Protein AF-A0A1F9NH19-F1 (afdb_monomer_lite)

pLDDT: mean 80.69, std 13.61, range [45.91, 94.94]

Sequence (109 aa):
MKKFTRVLLMVGIMLQLSFLPVYGNGFWKIKMAI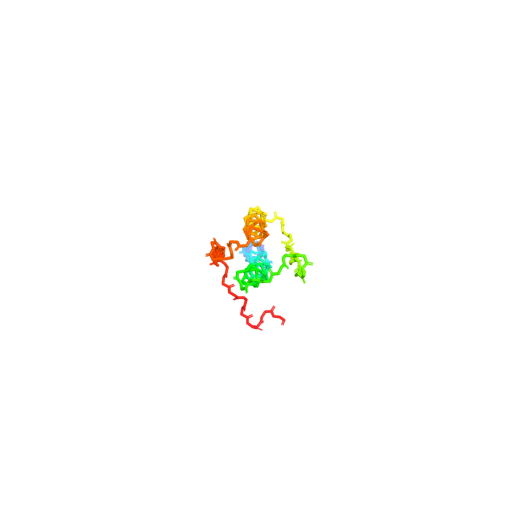SERNAAEYIHKLKAGAQPGSLKRPEMRHDKEYEAEVYVKELNKAMDEAERLARQGKNEQIKEPELRFPPPKKSEY

Structure (mmCIF, N/CA/C/O backbone):
data_AF-A0A1F9NH19-F1
#
_entry.id   AF-A0A1F9NH19-F1
#
loop_
_atom_site.group_PDB
_atom_site.id
_atom_site.type_symbol
_atom_site.label_atom_id
_atom_site.label_alt_id
_atom_site.label_comp_id
_atom_site.label_asym_id
_atom_site.label_entity_id
_atom_site.label_seq_id
_atom_site.pdbx_PDB_ins_code
_atom_site.Cartn_x
_atom_site.Cartn_y
_atom_site.Cartn_z
_atom_site.occupancy
_atom_site.B_iso_or_equiv
_atom_site.auth_seq_id
_atom_site.auth_comp_id
_atom_site.auth_asym_id
_atom_site.auth_atom_id
_atom_site.pdbx_PDB_model_num
ATOM 1 N N . MET A 1 1 ? 29.068 0.816 -55.778 1.00 57.41 1 MET A N 1
ATOM 2 C CA . MET A 1 1 ? 28.037 1.707 -55.191 1.00 57.41 1 MET A CA 1
ATOM 3 C C . MET A 1 1 ? 26.852 0.966 -54.557 1.00 57.41 1 MET A C 1
ATOM 5 O O . MET A 1 1 ? 26.624 1.182 -53.378 1.00 57.41 1 MET A O 1
ATOM 9 N N . LYS A 1 2 ? 26.157 0.034 -55.239 1.00 58.06 2 LYS A N 1
ATOM 10 C CA . LYS A 1 2 ? 24.969 -0.679 -54.689 1.00 58.06 2 LYS A CA 1
ATOM 11 C C . LYS A 1 2 ? 25.184 -1.470 -53.379 1.00 58.06 2 LYS A C 1
ATOM 13 O O . LYS A 1 2 ? 24.239 -1.677 -52.627 1.00 58.06 2 LYS A O 1
ATOM 18 N N . LYS A 1 3 ? 26.411 -1.935 -53.105 1.00 61.69 3 LYS A N 1
ATOM 19 C CA . LYS A 1 3 ? 26.748 -2.662 -51.863 1.00 61.69 3 LYS A CA 1
ATOM 20 C C . LYS A 1 3 ? 26.877 -1.729 -50.652 1.00 61.69 3 LYS A C 1
ATOM 22 O O . LYS A 1 3 ? 26.490 -2.111 -49.559 1.00 61.69 3 LYS A O 1
ATOM 27 N N . PHE A 1 4 ? 27.364 -0.505 -50.862 1.00 69.38 4 PHE A N 1
ATOM 28 C CA . PHE A 1 4 ? 27.618 0.460 -49.790 1.00 69.38 4 PHE A CA 1
ATOM 29 C C . PHE A 1 4 ? 26.307 1.041 -49.249 1.00 69.38 4 PHE A C 1
ATOM 31 O O . PHE A 1 4 ? 26.094 1.087 -48.043 1.00 69.38 4 PHE A O 1
ATOM 38 N N . THR A 1 5 ? 25.374 1.368 -50.147 1.00 72.06 5 THR A N 1
ATOM 39 C CA . THR A 1 5 ? 24.026 1.814 -49.776 1.00 72.06 5 THR A CA 1
ATOM 40 C C . THR A 1 5 ? 23.225 0.733 -49.056 1.00 72.06 5 THR A C 1
ATOM 42 O O . THR A 1 5 ? 22.494 1.056 -48.131 1.00 72.06 5 THR A O 1
ATOM 45 N N . ARG A 1 6 ? 23.395 -0.552 -49.404 1.00 72.56 6 ARG A N 1
ATOM 46 C CA . ARG A 1 6 ? 22.751 -1.671 -48.688 1.00 72.56 6 ARG A CA 1
ATOM 47 C C . ARG A 1 6 ? 23.217 -1.806 -47.238 1.00 72.56 6 ARG A C 1
ATOM 49 O O . ARG A 1 6 ? 22.387 -2.031 -46.364 1.00 72.56 6 ARG A O 1
ATOM 56 N N . VAL A 1 7 ? 24.518 -1.659 -46.991 1.00 76.75 7 VAL A N 1
ATOM 57 C CA . VAL A 1 7 ? 25.076 -1.725 -45.631 1.00 76.75 7 VAL A CA 1
ATOM 58 C C . VAL A 1 7 ? 24.620 -0.517 -44.815 1.00 76.75 7 VAL A C 1
ATOM 60 O O . VAL A 1 7 ? 24.161 -0.688 -43.691 1.00 76.75 7 VAL A O 1
ATOM 63 N N . LEU A 1 8 ? 24.640 0.683 -45.405 1.00 77.88 8 LEU A N 1
ATOM 64 C CA . LEU A 1 8 ? 24.161 1.896 -44.739 1.00 77.88 8 LEU A CA 1
ATOM 65 C C . LEU A 1 8 ? 22.671 1.801 -44.361 1.00 77.88 8 LEU A C 1
ATOM 67 O O . LEU A 1 8 ? 22.277 2.203 -43.270 1.00 77.88 8 LEU A O 1
ATOM 71 N N . LEU A 1 9 ? 21.853 1.219 -45.245 1.00 78.38 9 LEU A N 1
ATOM 72 C CA . LEU A 1 9 ? 20.422 1.026 -45.014 1.00 78.38 9 LEU A CA 1
ATOM 73 C C . LEU A 1 9 ? 20.154 0.006 -43.895 1.00 78.38 9 LEU A C 1
ATOM 75 O O . LEU A 1 9 ? 19.293 0.238 -43.053 1.00 78.38 9 LEU A O 1
ATOM 79 N N . MET A 1 10 ? 20.913 -1.096 -43.845 1.00 77.56 10 MET A N 1
ATOM 80 C CA . MET A 1 10 ? 20.794 -2.083 -42.763 1.00 77.56 10 MET A CA 1
ATOM 81 C C . MET A 1 10 ? 21.200 -1.512 -41.404 1.00 77.56 10 MET A C 1
ATOM 83 O O . MET A 1 10 ? 20.510 -1.764 -40.420 1.00 77.56 10 MET A O 1
ATOM 87 N N . VAL A 1 11 ? 22.268 -0.712 -41.346 1.00 79.38 11 VAL A N 1
ATOM 88 C CA . VAL A 1 11 ? 22.694 -0.049 -40.102 1.00 79.38 11 VAL A CA 1
ATOM 89 C C . VAL A 1 11 ? 21.641 0.958 -39.632 1.00 79.38 11 VAL A C 1
ATOM 91 O O . VAL A 1 11 ? 21.336 1.003 -38.443 1.00 79.38 11 VAL A O 1
ATOM 94 N N . GLY A 1 12 ? 21.022 1.707 -40.552 1.00 77.00 12 GLY A N 1
ATOM 95 C CA . GLY A 1 12 ? 19.926 2.627 -40.227 1.00 77.00 12 GLY A CA 1
ATOM 96 C C . GLY A 1 12 ? 18.694 1.922 -39.648 1.00 77.00 12 GLY A C 1
ATOM 97 O O . GLY A 1 12 ? 18.159 2.364 -38.633 1.00 77.00 12 GLY A O 1
ATOM 98 N N . ILE A 1 13 ? 18.289 0.790 -40.233 1.00 76.56 13 ILE A N 1
ATOM 99 C CA . ILE A 1 13 ? 17.158 -0.015 -39.738 1.00 76.56 13 ILE A CA 1
ATOM 100 C C . ILE A 1 13 ? 17.488 -0.643 -38.374 1.00 76.56 13 ILE A C 1
ATOM 102 O O . ILE A 1 13 ? 16.644 -0.641 -37.478 1.00 76.56 13 ILE A O 1
ATOM 106 N N . MET A 1 14 ? 18.719 -1.131 -38.176 1.00 70.81 14 MET A N 1
ATOM 107 C CA . MET A 1 14 ? 19.163 -1.654 -36.878 1.00 70.81 14 MET A CA 1
ATOM 108 C C . MET A 1 14 ? 19.174 -0.579 -35.789 1.00 70.81 14 MET A C 1
ATOM 110 O O . MET A 1 14 ? 18.733 -0.849 -34.676 1.00 70.81 14 MET A O 1
ATOM 114 N N . LEU A 1 15 ? 19.623 0.644 -36.096 1.00 71.19 15 LEU A N 1
ATOM 115 C CA . LEU A 1 15 ? 19.553 1.746 -35.135 1.00 71.19 15 LEU A CA 1
ATOM 116 C C . LEU A 1 15 ? 18.100 2.072 -34.775 1.00 71.19 15 LEU A C 1
ATOM 118 O O . LEU A 1 15 ? 17.787 2.210 -33.598 1.00 71.19 15 LEU A O 1
ATOM 122 N N . GLN A 1 16 ? 17.200 2.147 -35.760 1.00 64.88 16 GLN A N 1
ATOM 123 C CA . GLN A 1 16 ? 15.782 2.435 -35.513 1.00 64.88 16 GLN A CA 1
ATOM 124 C C . GLN A 1 16 ? 15.088 1.356 -34.666 1.00 64.88 16 GLN A C 1
ATOM 126 O O . GLN A 1 16 ? 14.242 1.691 -33.839 1.00 64.88 16 GLN A O 1
ATOM 131 N N . LEU A 1 17 ? 15.478 0.085 -34.807 1.00 62.91 17 LEU A N 1
ATOM 132 C CA . LEU A 1 17 ? 14.989 -1.008 -33.958 1.00 62.91 17 LEU A CA 1
ATOM 133 C C . LEU A 1 17 ? 15.503 -0.923 -32.512 1.00 62.91 17 LEU A C 1
ATOM 135 O O . LEU A 1 17 ? 14.782 -1.306 -31.597 1.00 62.91 17 LEU A O 1
ATOM 139 N N . SER A 1 18 ? 16.698 -0.374 -32.287 1.00 60.47 18 SER A N 1
ATOM 140 C CA . SER A 1 18 ? 17.255 -0.170 -30.940 1.00 60.47 18 SER A CA 1
ATOM 141 C C . SER A 1 18 ? 16.619 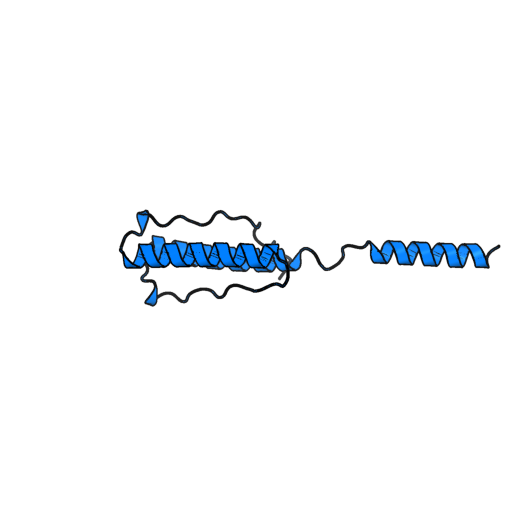1.000 -30.179 1.00 60.47 18 SER A C 1
ATOM 143 O O . SER A 1 18 ? 16.679 1.031 -28.953 1.00 60.47 18 SER A O 1
ATOM 145 N N . PHE A 1 19 ? 16.002 1.956 -30.883 1.00 56.94 19 PHE A N 1
ATOM 146 C CA . PHE A 1 19 ? 15.278 3.087 -30.279 1.00 56.94 19 PHE A CA 1
ATOM 147 C C . PHE A 1 19 ? 13.771 2.855 -30.150 1.00 56.94 19 PHE A C 1
ATOM 149 O O . PHE A 1 19 ? 13.055 3.723 -29.653 1.00 56.94 19 PHE A O 1
ATOM 156 N N . LEU A 1 20 ? 13.270 1.706 -30.599 1.00 52.81 20 LEU A N 1
ATOM 157 C CA . LEU A 1 20 ? 11.859 1.368 -30.513 1.00 52.81 20 LEU A CA 1
ATOM 158 C C . LEU A 1 20 ? 11.515 1.036 -29.039 1.00 52.81 20 LEU A C 1
ATOM 160 O O . LEU A 1 20 ? 11.990 0.028 -28.513 1.00 52.81 20 LEU A O 1
ATOM 164 N N . PRO A 1 21 ? 10.681 1.842 -28.345 1.00 51.16 21 PRO A N 1
ATOM 165 C CA . PRO A 1 21 ? 10.391 1.694 -26.915 1.00 51.16 21 PRO A CA 1
ATOM 166 C C . PRO A 1 21 ? 9.334 0.604 -26.674 1.00 51.16 21 PRO A C 1
ATOM 168 O O . PRO A 1 21 ? 8.341 0.829 -25.987 1.00 51.16 21 PRO A O 1
ATOM 171 N N . VAL A 1 22 ? 9.464 -0.557 -27.319 1.00 50.94 22 VAL A N 1
ATOM 172 C CA . VAL A 1 22 ? 8.267 -1.351 -27.632 1.00 50.94 22 VAL A CA 1
ATOM 173 C C . VAL A 1 22 ? 7.758 -2.174 -26.444 1.00 50.94 22 VAL A C 1
ATOM 175 O O . VAL A 1 22 ? 6.565 -2.432 -26.414 1.00 50.94 22 VAL A O 1
ATOM 178 N N . TYR A 1 23 ? 8.539 -2.512 -25.407 1.00 49.00 23 TYR A N 1
ATOM 179 C CA . TYR A 1 23 ? 8.003 -3.400 -24.347 1.00 49.00 23 TYR A CA 1
ATOM 180 C C . TYR A 1 23 ? 8.496 -3.179 -22.899 1.00 49.00 23 TYR A C 1
ATOM 182 O O . TYR A 1 23 ? 8.142 -3.962 -22.024 1.00 49.00 23 TYR A O 1
ATOM 190 N N . GLY A 1 24 ? 9.272 -2.129 -22.598 1.00 50.69 24 GLY A N 1
ATOM 191 C CA . GLY A 1 24 ? 9.910 -1.971 -21.272 1.00 50.69 24 GLY A CA 1
ATOM 192 C C . GLY A 1 24 ? 9.173 -1.083 -20.256 1.00 50.69 24 GLY A C 1
ATOM 193 O O . GLY A 1 24 ? 8.923 -1.489 -19.125 1.00 50.69 24 GLY A O 1
ATOM 194 N N . ASN A 1 25 ? 8.783 0.134 -20.645 1.00 55.00 25 ASN A N 1
ATOM 195 C CA . ASN A 1 25 ? 8.582 1.216 -19.661 1.00 55.00 25 ASN A CA 1
ATOM 196 C C . ASN A 1 25 ? 7.160 1.352 -19.077 1.00 55.00 25 ASN A C 1
ATOM 198 O O . ASN A 1 25 ? 6.930 2.219 -18.232 1.00 55.00 25 ASN A O 1
ATOM 202 N N . GLY A 1 26 ? 6.193 0.546 -19.529 1.00 65.06 26 GLY A N 1
ATOM 203 C CA . GLY A 1 26 ? 4.778 0.681 -19.141 1.00 65.06 26 GLY A CA 1
ATOM 204 C C . GLY A 1 26 ? 4.235 -0.430 -18.240 1.00 65.06 26 GLY A C 1
ATOM 205 O O . GLY A 1 26 ? 3.346 -0.184 -17.427 1.00 65.06 26 GLY A O 1
ATOM 206 N N . PHE A 1 27 ? 4.776 -1.647 -18.336 1.00 75.06 27 PHE A N 1
ATOM 207 C CA . PHE A 1 27 ? 4.204 -2.814 -17.652 1.00 75.06 27 PHE A CA 1
ATOM 208 C C . PHE A 1 27 ? 4.308 -2.733 -16.132 1.00 75.06 27 PHE A C 1
ATOM 210 O O . PHE A 1 27 ? 3.390 -3.150 -15.426 1.00 75.06 27 PHE A O 1
ATOM 217 N N . TRP A 1 28 ? 5.402 -2.178 -15.613 1.00 79.62 28 TRP A N 1
ATOM 218 C CA . TRP A 1 28 ? 5.559 -2.002 -14.174 1.00 79.62 28 TRP A CA 1
ATOM 219 C C . TRP A 1 28 ? 4.529 -1.004 -13.624 1.00 79.62 28 TRP A C 1
ATOM 221 O O . TRP A 1 28 ? 3.957 -1.251 -12.567 1.00 79.62 28 TRP A O 1
ATOM 231 N N . LYS A 1 29 ? 4.188 0.053 -14.380 1.00 82.19 29 LYS A N 1
ATOM 232 C CA . LYS A 1 29 ? 3.165 1.042 -13.994 1.00 82.19 29 LYS A CA 1
ATOM 233 C C . LYS A 1 29 ? 1.780 0.415 -13.881 1.00 82.19 29 LYS A C 1
ATOM 235 O O . LYS A 1 29 ? 1.063 0.696 -12.929 1.00 82.19 29 LYS A O 1
ATOM 240 N N . ILE A 1 30 ? 1.434 -0.489 -14.799 1.00 82.56 30 ILE A N 1
ATOM 241 C CA . ILE A 1 30 ? 0.185 -1.263 -14.724 1.00 82.56 30 ILE A CA 1
ATOM 242 C C . ILE A 1 30 ? 0.165 -2.111 -13.445 1.00 82.56 30 ILE A C 1
ATOM 244 O O . ILE A 1 30 ? -0.825 -2.108 -12.714 1.00 82.56 30 ILE A O 1
ATOM 248 N N . LYS A 1 31 ? 1.271 -2.797 -13.120 1.00 83.75 31 LYS A N 1
ATOM 249 C CA . LYS A 1 31 ? 1.379 -3.559 -11.863 1.00 83.75 31 LYS A CA 1
ATOM 250 C C . LYS A 1 31 ? 1.229 -2.653 -10.636 1.00 83.75 31 LYS A C 1
ATOM 252 O O . LYS A 1 31 ? 0.562 -3.060 -9.687 1.00 83.75 31 LYS A O 1
ATOM 257 N N . MET A 1 32 ? 1.814 -1.452 -10.656 1.00 87.38 32 MET A N 1
ATOM 258 C CA . MET A 1 32 ? 1.687 -0.479 -9.566 1.00 87.38 32 MET A CA 1
ATOM 259 C C . MET A 1 32 ? 0.253 0.024 -9.414 1.00 87.38 32 MET A C 1
ATOM 261 O O . MET A 1 32 ? -0.245 0.031 -8.295 1.00 87.38 32 MET A O 1
ATOM 265 N N . ALA A 1 33 ? -0.446 0.327 -10.511 1.00 85.94 33 ALA A N 1
ATOM 266 C CA . ALA A 1 33 ? -1.853 0.737 -10.485 1.00 85.94 33 ALA A CA 1
ATOM 267 C C . ALA A 1 33 ? -2.767 -0.331 -9.853 1.00 85.94 33 ALA A C 1
ATOM 269 O O . ALA A 1 33 ? -3.714 -0.017 -9.133 1.00 85.94 33 ALA A O 1
ATOM 270 N N . ILE A 1 34 ? -2.476 -1.617 -10.087 1.00 86.38 34 ILE A N 1
ATOM 271 C CA . ILE A 1 34 ? -3.213 -2.723 -9.457 1.00 86.38 34 ILE A CA 1
ATOM 272 C C . ILE A 1 34 ? -2.925 -2.782 -7.949 1.00 86.38 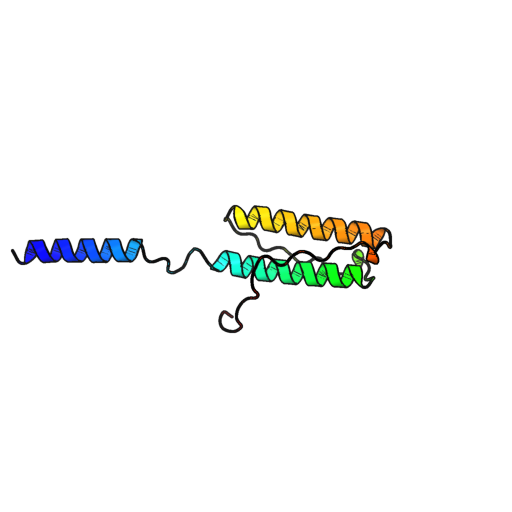34 ILE A C 1
ATOM 274 O O . ILE A 1 34 ? -3.861 -2.890 -7.156 1.00 86.38 34 ILE A O 1
ATOM 278 N N . SER A 1 35 ? -1.652 -2.705 -7.548 1.00 89.19 35 SER A N 1
ATOM 279 C CA . SER A 1 35 ? -1.255 -2.679 -6.131 1.00 89.19 35 SER A CA 1
ATOM 280 C C . SER A 1 35 ? -1.878 -1.491 -5.392 1.00 89.19 35 SER A C 1
ATOM 282 O O . SER A 1 35 ? -2.427 -1.663 -4.305 1.00 89.19 35 SER A O 1
ATOM 284 N N . GLU A 1 36 ? -1.857 -0.313 -6.014 1.00 90.44 36 GLU A N 1
ATOM 285 C CA . GLU A 1 36 ? -2.452 0.925 -5.513 1.00 90.44 36 GLU A CA 1
ATOM 286 C C . GLU A 1 36 ? -3.950 0.770 -5.265 1.00 90.44 36 GLU A C 1
ATOM 288 O O . GLU A 1 36 ? -4.431 1.037 -4.165 1.00 90.44 36 GLU A O 1
ATOM 293 N N . ARG A 1 37 ? -4.688 0.261 -6.258 1.00 89.25 37 ARG A N 1
ATOM 294 C CA . ARG A 1 37 ? -6.127 0.019 -6.131 1.00 89.25 37 ARG A CA 1
ATOM 295 C C . ARG A 1 37 ? -6.444 -0.942 -4.987 1.00 89.25 37 ARG A C 1
ATOM 297 O O . ARG A 1 37 ? -7.359 -0.683 -4.208 1.00 89.25 37 ARG A O 1
ATOM 304 N N . ASN A 1 38 ? -5.693 -2.035 -4.876 1.00 91.00 38 ASN A N 1
ATOM 305 C CA . ASN A 1 38 ? -5.906 -3.026 -3.824 1.00 91.00 38 ASN A CA 1
ATOM 306 C C . ASN A 1 38 ? -5.606 -2.448 -2.431 1.00 91.00 38 ASN A C 1
ATOM 308 O O . ASN A 1 38 ? -6.351 -2.707 -1.486 1.00 91.00 38 ASN A O 1
ATOM 312 N N . ALA A 1 39 ? -4.540 -1.652 -2.302 1.00 91.81 39 ALA A N 1
ATOM 313 C CA . ALA A 1 39 ? -4.199 -0.958 -1.063 1.00 91.81 39 ALA A CA 1
ATOM 314 C C . ALA A 1 39 ? -5.267 0.080 -0.683 1.00 91.81 39 ALA A C 1
ATOM 316 O O . ALA A 1 39 ? -5.704 0.113 0.465 1.00 91.81 39 ALA A O 1
ATOM 317 N N . ALA A 1 40 ? -5.743 0.876 -1.644 1.00 91.38 40 ALA A N 1
ATOM 318 C CA . ALA A 1 40 ? -6.804 1.854 -1.426 1.00 91.38 40 ALA A CA 1
ATOM 319 C C . ALA A 1 40 ? -8.113 1.186 -0.980 1.00 91.38 40 ALA A C 1
ATOM 321 O O . ALA A 1 40 ? -8.734 1.633 -0.018 1.00 91.38 40 ALA A O 1
ATOM 322 N N . GLU A 1 41 ? -8.507 0.075 -1.610 1.00 92.12 41 GLU A N 1
ATOM 323 C CA . GLU A 1 41 ? -9.696 -0.684 -1.205 1.00 92.12 41 GLU A CA 1
ATOM 324 C C . GLU A 1 41 ? -9.552 -1.251 0.216 1.00 92.12 41 GLU A C 1
ATOM 326 O O . GLU A 1 41 ? -10.489 -1.192 1.015 1.00 92.12 41 GLU A O 1
ATOM 331 N N . TYR A 1 42 ? -8.372 -1.773 0.558 1.00 93.69 42 TYR A N 1
ATOM 332 C CA . TYR A 1 42 ? -8.078 -2.263 1.904 1.00 93.69 42 TYR A CA 1
ATOM 333 C C . TYR A 1 42 ? -8.173 -1.143 2.953 1.00 93.69 42 TYR A C 1
ATOM 335 O O . TYR A 1 42 ? -8.881 -1.289 3.950 1.00 93.69 42 TYR A O 1
ATOM 343 N N . ILE A 1 43 ? -7.534 0.003 2.698 1.00 93.19 43 ILE A N 1
ATOM 344 C CA . ILE A 1 43 ? -7.572 1.185 3.573 1.00 93.19 43 ILE A CA 1
ATOM 345 C C . ILE A 1 43 ? -9.002 1.722 3.705 1.00 93.19 43 ILE A C 1
ATOM 347 O O . ILE A 1 43 ? -9.429 2.062 4.808 1.00 93.19 43 ILE A O 1
ATOM 351 N N . HIS A 1 44 ? -9.778 1.739 2.620 1.00 93.81 44 HIS A N 1
ATOM 352 C CA . HIS A 1 44 ? -11.178 2.145 2.667 1.00 93.81 44 HIS A CA 1
ATOM 353 C C . HIS A 1 44 ? -11.995 1.228 3.587 1.00 93.81 44 HIS A C 1
ATOM 355 O O . HIS A 1 44 ? -12.766 1.726 4.412 1.00 93.81 44 HIS A O 1
ATOM 361 N N . LYS A 1 45 ? -11.816 -0.097 3.508 1.00 93.38 45 LYS A N 1
ATOM 362 C CA . LYS A 1 45 ? -12.503 -1.036 4.411 1.00 93.38 45 LYS A CA 1
ATOM 363 C C . LYS A 1 45 ? -12.134 -0.778 5.873 1.00 93.38 45 LYS A C 1
ATOM 365 O O . LYS A 1 45 ? -13.021 -0.765 6.723 1.00 93.38 45 LYS A O 1
ATOM 370 N N . LEU A 1 46 ? -10.859 -0.510 6.164 1.00 92.88 46 LEU A N 1
ATOM 371 C CA . LEU A 1 46 ? -10.410 -0.130 7.509 1.00 92.88 46 LEU A CA 1
ATOM 372 C C . LEU A 1 46 ? -11.063 1.171 7.994 1.00 92.88 46 LEU A C 1
ATOM 374 O O . LEU A 1 46 ? -11.574 1.231 9.109 1.00 92.88 46 LEU A O 1
ATOM 378 N N . LYS A 1 47 ? -11.120 2.192 7.135 1.00 93.06 47 LYS A N 1
ATOM 379 C CA . LYS A 1 47 ? -11.801 3.466 7.410 1.00 93.06 47 LYS A CA 1
ATOM 380 C C . LYS A 1 47 ? -13.302 3.290 7.664 1.00 93.06 47 LYS A C 1
ATOM 382 O O . LYS A 1 47 ? -13.862 3.984 8.504 1.00 93.06 47 LYS A O 1
ATOM 387 N N . ALA A 1 48 ? -13.944 2.326 7.004 1.00 92.56 48 ALA A N 1
ATOM 388 C CA . ALA A 1 48 ? -15.340 1.957 7.248 1.00 92.56 48 ALA A CA 1
ATOM 389 C C . ALA A 1 48 ? -15.555 1.174 8.564 1.00 92.56 48 ALA A C 1
ATOM 391 O O . ALA A 1 48 ? -16.688 0.842 8.903 1.00 92.56 48 ALA A O 1
ATOM 392 N N . GLY A 1 49 ? -14.487 0.879 9.312 1.00 90.62 49 GLY A N 1
ATOM 393 C CA . GLY A 1 49 ? -14.542 0.208 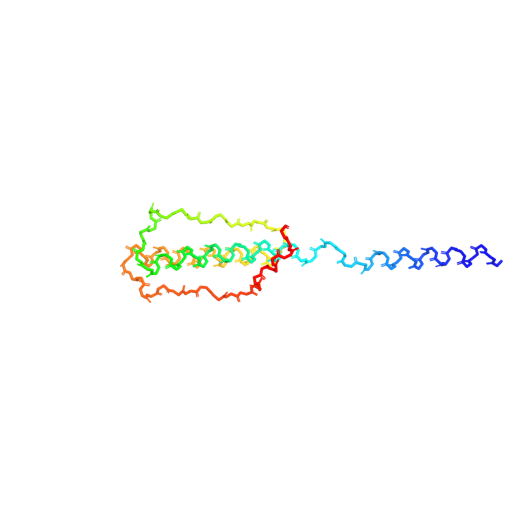10.609 1.00 90.62 49 GLY A CA 1
ATOM 394 C C . GLY A 1 49 ? -14.345 -1.300 10.575 1.00 90.62 49 GLY A C 1
ATOM 395 O O . GLY A 1 49 ? -14.581 -1.969 11.581 1.00 90.62 49 GLY A O 1
ATOM 396 N N . ALA A 1 50 ? -13.877 -1.851 9.455 1.00 91.50 50 ALA A N 1
ATOM 397 C CA . ALA A 1 50 ? -13.461 -3.244 9.420 1.00 91.50 50 ALA A CA 1
ATOM 398 C C . ALA A 1 50 ? -12.236 -3.476 10.321 1.00 91.50 50 ALA A C 1
ATOM 400 O O . ALA A 1 50 ? -11.302 -2.672 10.365 1.00 91.50 50 ALA A O 1
ATOM 401 N N . GLN A 1 51 ? -12.214 -4.611 11.021 1.00 89.69 51 GLN A N 1
ATOM 402 C CA . GLN A 1 51 ? -11.090 -4.962 11.883 1.00 89.69 51 GLN A CA 1
ATOM 403 C C . GLN A 1 51 ? -9.906 -5.462 11.039 1.00 89.69 51 GLN A C 1
ATOM 405 O O . GLN A 1 51 ? -10.101 -6.365 10.218 1.00 89.69 51 GLN A O 1
ATOM 410 N N . PRO A 1 52 ? -8.667 -4.988 11.274 1.00 87.56 52 PRO A N 1
ATOM 411 C CA . PRO A 1 52 ? -7.492 -5.406 10.504 1.00 87.56 52 PRO A CA 1
ATOM 412 C C . PRO A 1 52 ? -7.283 -6.919 10.427 1.00 87.56 52 PRO A C 1
ATOM 414 O O . PRO A 1 52 ? -6.953 -7.429 9.364 1.00 87.56 52 PRO A O 1
ATOM 417 N N . GLY A 1 53 ? -7.530 -7.649 11.521 1.00 89.06 53 GLY A N 1
ATOM 418 C CA . GLY A 1 53 ? -7.378 -9.110 11.559 1.00 89.06 53 GLY A CA 1
ATOM 419 C C . GLY A 1 53 ? -8.445 -9.884 10.776 1.00 89.06 53 GLY A C 1
ATOM 420 O O . GLY A 1 53 ? -8.241 -11.052 10.467 1.00 89.06 53 GLY A O 1
ATOM 421 N N . SER A 1 54 ? -9.568 -9.242 10.441 1.00 88.12 54 SER A N 1
ATOM 422 C CA . SER A 1 54 ? -10.645 -9.842 9.638 1.00 88.12 54 SER A CA 1
ATOM 423 C C . SER A 1 54 ? -10.463 -9.629 8.132 1.00 88.12 54 SER A C 1
ATOM 425 O O . SER A 1 54 ? -11.100 -10.306 7.327 1.00 88.12 54 SER A O 1
ATOM 427 N N . LEU A 1 55 ? -9.592 -8.695 7.737 1.00 89.81 55 LEU A N 1
ATOM 428 C CA . LEU A 1 55 ? -9.325 -8.378 6.343 1.00 89.81 55 LEU A CA 1
ATOM 429 C C . LEU A 1 55 ? -8.030 -9.040 5.876 1.00 89.81 55 LEU A C 1
ATOM 431 O O . LEU A 1 55 ? -6.989 -8.940 6.521 1.00 89.81 55 LEU A O 1
ATOM 435 N N . LYS A 1 56 ? -8.059 -9.640 4.685 1.00 90.44 56 LYS A N 1
ATOM 436 C CA . LYS A 1 56 ? -6.834 -10.099 4.029 1.00 90.44 56 LYS A CA 1
ATOM 437 C C . LYS A 1 56 ? -6.049 -8.890 3.519 1.00 90.44 56 LYS A C 1
ATOM 439 O O . LYS A 1 56 ? -6.533 -8.168 2.646 1.00 90.44 56 LYS A O 1
ATOM 444 N N . ARG A 1 57 ? -4.835 -8.695 4.039 1.00 90.12 57 ARG A N 1
ATOM 445 C CA . ARG A 1 57 ? -3.913 -7.672 3.538 1.00 90.12 57 ARG A CA 1
ATOM 446 C C . ARG A 1 57 ? -3.535 -7.979 2.079 1.00 90.12 57 ARG A C 1
ATOM 448 O O . ARG A 1 57 ? -3.181 -9.126 1.786 1.00 90.12 57 ARG A O 1
ATOM 455 N N . PRO A 1 58 ? -3.631 -7.004 1.160 1.00 90.00 58 PRO A N 1
ATOM 456 C CA . PRO A 1 58 ? -3.262 -7.219 -0.231 1.00 90.00 58 PRO A CA 1
ATOM 457 C C . PRO A 1 58 ? -1.747 -7.391 -0.373 1.00 90.00 58 PRO A C 1
ATOM 459 O O . PRO A 1 58 ? -0.961 -6.682 0.254 1.00 90.00 58 PRO A O 1
ATOM 462 N N . GLU A 1 59 ? -1.344 -8.327 -1.227 1.00 88.75 59 GLU A N 1
ATOM 463 C CA . GLU A 1 59 ? 0.057 -8.519 -1.592 1.00 88.75 59 GLU A CA 1
ATOM 464 C C . GLU A 1 59 ? 0.472 -7.454 -2.612 1.00 88.75 59 GLU A C 1
ATOM 466 O O . GLU A 1 59 ? -0.216 -7.231 -3.615 1.00 88.75 59 GLU A O 1
ATOM 471 N N . MET A 1 60 ? 1.586 -6.775 -2.344 1.00 86.69 60 MET A N 1
ATOM 472 C CA . MET A 1 60 ? 2.126 -5.766 -3.249 1.00 86.69 60 MET A CA 1
ATOM 473 C C . MET A 1 60 ? 2.961 -6.445 -4.329 1.00 86.69 60 MET A C 1
ATOM 475 O O . MET A 1 60 ? 3.832 -7.262 -4.037 1.00 86.69 60 MET A O 1
ATOM 479 N N . ARG A 1 61 ? 2.723 -6.096 -5.596 1.00 83.88 61 ARG A N 1
ATOM 480 C CA . ARG A 1 61 ? 3.568 -6.592 -6.686 1.00 83.88 61 ARG A CA 1
ATOM 481 C C . ARG A 1 61 ? 4.940 -5.934 -6.617 1.00 83.88 61 ARG A C 1
ATOM 483 O O . ARG A 1 61 ? 5.025 -4.715 -6.539 1.00 83.88 61 ARG A O 1
ATOM 490 N N . HIS A 1 62 ? 5.990 -6.739 -6.719 1.00 77.56 62 HIS A N 1
ATOM 491 C CA . HIS A 1 62 ? 7.363 -6.258 -6.817 1.00 77.56 62 HIS A CA 1
ATOM 492 C C . HIS A 1 62 ? 7.786 -6.114 -8.281 1.00 77.56 62 HIS A C 1
ATOM 494 O O . HIS A 1 62 ? 7.444 -6.944 -9.129 1.00 77.56 62 HIS A O 1
ATOM 500 N N . ASP A 1 63 ? 8.539 -5.059 -8.569 1.00 84.25 63 ASP A N 1
ATOM 501 C CA . ASP A 1 63 ? 9.207 -4.842 -9.848 1.00 84.25 63 ASP A CA 1
ATOM 502 C C . ASP A 1 63 ? 10.633 -4.335 -9.580 1.00 84.25 63 ASP A C 1
ATOM 504 O O . ASP A 1 63 ? 10.903 -3.837 -8.489 1.00 84.25 63 ASP A O 1
ATOM 508 N N . LYS A 1 64 ? 11.549 -4.517 -10.537 1.00 80.06 64 LYS A N 1
ATOM 509 C CA . LYS A 1 64 ? 12.971 -4.155 -10.379 1.00 80.06 64 LYS A CA 1
ATOM 510 C C . LYS A 1 64 ? 13.222 -2.661 -10.577 1.00 80.06 64 LYS A C 1
ATOM 512 O O . LYS A 1 64 ? 14.323 -2.185 -10.314 1.00 80.06 64 LYS A O 1
ATOM 517 N N . GLU A 1 65 ? 12.224 -1.943 -11.078 1.00 83.50 65 GLU A N 1
ATOM 518 C CA . GLU A 1 65 ? 12.295 -0.500 -11.245 1.00 83.50 65 GLU A CA 1
ATOM 519 C C . GLU A 1 65 ? 12.344 0.198 -9.886 1.00 83.50 65 GLU A C 1
ATOM 521 O O . GLU A 1 65 ? 11.473 0.003 -9.037 1.00 83.50 65 GLU A O 1
ATOM 526 N N . TYR A 1 66 ? 13.342 1.061 -9.694 1.00 82.19 66 TYR A N 1
ATOM 527 C CA . TYR A 1 66 ? 13.540 1.793 -8.441 1.00 82.19 66 TYR A CA 1
ATOM 528 C C . TYR A 1 66 ? 12.290 2.589 -8.028 1.00 82.19 66 TYR A C 1
ATOM 530 O O . TYR A 1 66 ? 11.894 2.577 -6.863 1.00 82.19 6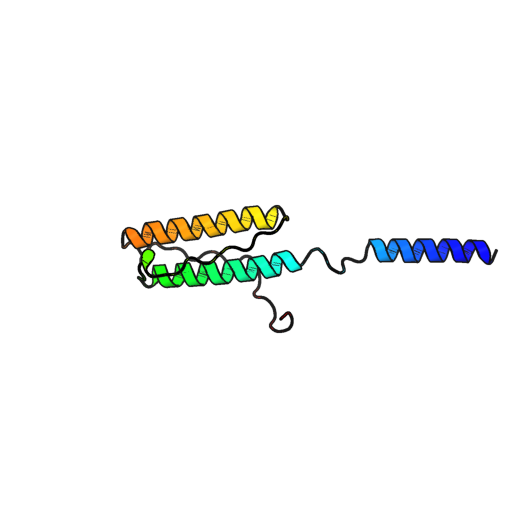6 TYR A O 1
ATOM 538 N N . GLU A 1 67 ? 11.626 3.231 -8.995 1.00 82.88 67 GLU A N 1
ATOM 539 C CA . GLU A 1 67 ? 10.373 3.957 -8.762 1.00 82.88 67 GLU A CA 1
ATOM 540 C C . GLU A 1 67 ? 9.266 3.037 -8.224 1.00 82.88 67 GLU A C 1
ATOM 542 O O . GLU A 1 67 ? 8.533 3.425 -7.315 1.00 82.88 67 GLU A O 1
ATOM 547 N N . ALA A 1 68 ? 9.175 1.802 -8.729 1.00 84.56 68 ALA A N 1
ATOM 548 C CA . ALA A 1 68 ? 8.213 0.812 -8.257 1.00 84.56 68 ALA A CA 1
ATOM 549 C C . ALA A 1 68 ? 8.518 0.371 -6.819 1.00 84.56 68 ALA A C 1
ATOM 551 O O . ALA A 1 68 ? 7.609 0.269 -5.997 1.00 84.56 68 ALA A O 1
ATOM 552 N N . GLU A 1 69 ? 9.791 0.150 -6.482 1.00 87.50 69 GLU A N 1
ATOM 553 C CA . GLU A 1 69 ? 10.190 -0.238 -5.126 1.00 87.50 69 GLU A CA 1
ATOM 554 C C . GLU A 1 69 ? 9.884 0.846 -4.090 1.00 87.50 69 GLU A C 1
ATOM 556 O O . GLU A 1 69 ? 9.348 0.552 -3.016 1.00 87.50 69 GLU A O 1
ATOM 561 N N . VAL A 1 70 ? 10.228 2.101 -4.397 1.00 88.56 70 VAL A N 1
ATOM 562 C CA . VAL A 1 70 ? 9.937 3.249 -3.528 1.00 88.56 70 VAL A CA 1
ATOM 563 C C . VAL A 1 70 ? 8.432 3.372 -3.327 1.00 88.56 70 VAL A C 1
ATOM 565 O O . VAL A 1 70 ? 7.963 3.480 -2.194 1.00 88.56 70 VAL A O 1
ATOM 568 N N . TYR A 1 71 ? 7.672 3.266 -4.410 1.00 87.38 71 TYR A N 1
ATOM 569 C CA . TYR A 1 71 ? 6.228 3.398 -4.372 1.00 87.38 71 TYR A CA 1
ATOM 570 C C . TYR A 1 71 ? 5.537 2.267 -3.583 1.00 87.38 71 TYR A C 1
ATOM 572 O O . TYR A 1 71 ? 4.664 2.519 -2.753 1.00 87.38 71 TYR A O 1
ATOM 580 N N . VAL A 1 72 ? 5.977 1.013 -3.735 1.00 89.12 72 VAL A N 1
ATOM 581 C CA . VAL A 1 72 ? 5.482 -0.117 -2.925 1.00 89.12 72 VAL A CA 1
ATOM 582 C C . VAL A 1 72 ? 5.778 0.080 -1.435 1.00 89.12 72 VAL A C 1
ATOM 584 O O . VAL A 1 72 ? 4.960 -0.287 -0.585 1.00 89.12 72 VAL A O 1
ATOM 587 N N . LYS A 1 73 ? 6.929 0.666 -1.083 1.00 91.06 73 LYS A N 1
ATOM 588 C CA . LYS A 1 73 ? 7.243 1.005 0.315 1.00 91.06 73 LYS A CA 1
ATOM 589 C C . LYS A 1 73 ? 6.293 2.073 0.859 1.00 91.06 73 LYS A C 1
ATOM 591 O O . LYS A 1 73 ? 5.828 1.933 1.989 1.00 91.06 73 LYS A O 1
ATOM 596 N N . GLU A 1 74 ? 5.975 3.099 0.070 1.00 91.00 74 GLU A N 1
ATOM 597 C CA . GLU A 1 74 ? 4.995 4.128 0.446 1.00 91.00 74 GLU A CA 1
ATOM 598 C C . GLU A 1 74 ? 3.602 3.525 0.681 1.00 91.00 74 GLU A C 1
ATOM 600 O O . GLU A 1 74 ? 2.993 3.785 1.720 1.00 91.00 74 GLU A O 1
ATOM 605 N N . LEU A 1 75 ? 3.133 2.658 -0.224 1.00 91.25 75 LEU A N 1
ATOM 606 C CA . LEU A 1 75 ? 1.848 1.966 -0.081 1.00 91.25 75 LEU A CA 1
ATOM 607 C C . LEU A 1 75 ? 1.789 1.095 1.176 1.00 91.25 75 LE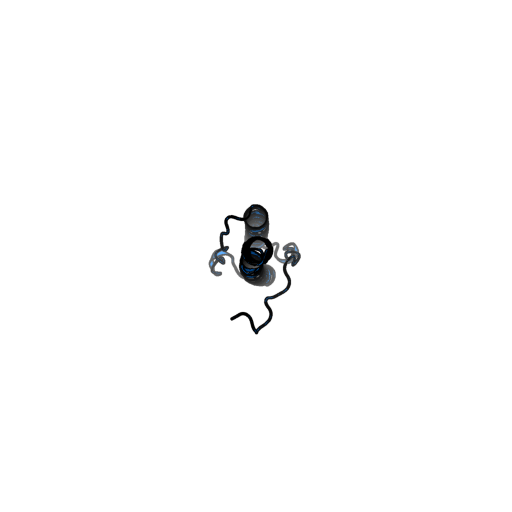U A C 1
ATOM 609 O O . LEU A 1 75 ? 0.810 1.142 1.921 1.00 91.25 75 LEU A O 1
ATOM 613 N N . ASN A 1 76 ? 2.841 0.320 1.445 1.00 92.94 76 ASN A N 1
ATOM 614 C CA . ASN A 1 76 ? 2.909 -0.494 2.657 1.00 92.94 76 ASN A CA 1
ATOM 615 C C . ASN A 1 76 ? 2.851 0.359 3.923 1.00 92.94 76 ASN A C 1
ATOM 617 O O . ASN A 1 76 ? 2.094 0.035 4.834 1.00 92.94 76 ASN A O 1
ATOM 621 N N . LYS A 1 77 ? 3.580 1.478 3.950 1.00 93.31 77 LYS A N 1
ATOM 622 C CA . LYS A 1 77 ? 3.561 2.409 5.079 1.00 93.31 77 LYS A CA 1
ATOM 623 C C . LYS A 1 77 ? 2.169 3.009 5.300 1.00 93.31 77 LYS A C 1
ATOM 625 O O . LYS A 1 77 ? 1.733 3.111 6.444 1.00 93.31 77 LYS A O 1
ATOM 630 N N . ALA A 1 78 ? 1.461 3.364 4.226 1.00 92.56 78 ALA A N 1
ATOM 631 C CA . ALA A 1 78 ? 0.089 3.862 4.309 1.00 92.56 78 ALA A CA 1
ATOM 632 C C . ALA A 1 78 ? -0.873 2.802 4.874 1.00 92.56 78 ALA A C 1
ATOM 634 O O . ALA A 1 78 ? -1.687 3.110 5.745 1.00 92.56 78 ALA A O 1
ATOM 635 N N . MET A 1 79 ? -0.748 1.542 4.439 1.00 93.69 79 MET A N 1
ATOM 636 C CA . MET A 1 79 ? -1.535 0.435 4.994 1.00 93.69 79 MET A CA 1
ATOM 637 C C . MET A 1 79 ? -1.208 0.177 6.470 1.00 93.69 79 MET A C 1
ATOM 639 O O . MET A 1 79 ? -2.128 0.013 7.265 1.00 93.69 79 MET A O 1
ATOM 643 N N . ASP A 1 80 ? 0.069 0.193 6.862 1.00 94.69 80 ASP A N 1
ATOM 644 C CA . ASP A 1 80 ? 0.491 0.008 8.258 1.00 94.69 80 ASP A CA 1
ATOM 645 C C . ASP A 1 80 ? -0.069 1.102 9.172 1.00 94.69 80 ASP A C 1
ATOM 647 O O . ASP A 1 80 ? -0.539 0.830 10.281 1.00 94.69 80 ASP A O 1
ATOM 651 N N . GLU A 1 81 ? -0.048 2.352 8.708 1.00 94.44 81 GLU A N 1
ATOM 652 C CA . GLU A 1 81 ? -0.622 3.473 9.442 1.00 94.44 81 GLU A CA 1
ATOM 653 C C . GLU A 1 81 ? -2.145 3.350 9.568 1.00 94.44 81 GLU A C 1
ATOM 655 O O . GLU A 1 81 ? -2.682 3.535 10.665 1.00 94.44 81 GLU A O 1
ATOM 660 N N . ALA A 1 82 ? -2.830 2.972 8.485 1.00 93.50 82 ALA A N 1
ATOM 661 C CA . ALA A 1 82 ? -4.265 2.716 8.497 1.00 93.50 82 ALA A CA 1
ATOM 662 C C . ALA A 1 82 ? -4.631 1.576 9.458 1.00 93.50 82 ALA A C 1
ATOM 664 O O . ALA A 1 82 ? -5.539 1.729 10.273 1.00 93.50 82 ALA A O 1
ATOM 665 N N . GLU A 1 83 ? -3.897 0.460 9.433 1.00 94.44 83 GLU A N 1
ATOM 666 C CA . GLU A 1 83 ? -4.095 -0.650 10.367 1.00 94.44 83 GLU A CA 1
ATOM 667 C C . GLU A 1 83 ? -3.881 -0.206 11.816 1.00 94.44 83 GLU A C 1
ATOM 669 O O . GLU A 1 83 ? -4.683 -0.537 12.691 1.00 94.44 83 GLU A O 1
ATOM 674 N N . ARG A 1 84 ? -2.819 0.561 12.090 1.00 94.94 84 ARG A N 1
ATOM 675 C CA . ARG A 1 84 ? -2.530 1.084 13.431 1.00 94.94 84 ARG A CA 1
ATOM 676 C C . ARG A 1 84 ? -3.672 1.962 13.939 1.00 94.94 84 ARG A C 1
ATOM 678 O O . ARG A 1 84 ? -4.081 1.810 15.088 1.00 94.94 84 ARG A O 1
ATOM 685 N N . LEU A 1 85 ? -4.184 2.868 13.108 1.00 94.19 85 LEU A N 1
ATOM 686 C CA . LEU A 1 85 ? -5.309 3.739 13.455 1.00 94.19 85 LEU A CA 1
ATOM 687 C C . LEU A 1 85 ? -6.605 2.942 13.646 1.00 94.19 85 LEU A C 1
ATOM 689 O O . LEU A 1 85 ? -7.315 3.180 14.623 1.00 94.19 85 LEU A O 1
ATOM 693 N N . ALA A 1 86 ? -6.861 1.945 12.797 1.00 93.31 86 ALA A N 1
ATOM 694 C CA . ALA A 1 86 ? -8.019 1.065 12.915 1.00 93.31 86 ALA A CA 1
ATOM 695 C C . ALA A 1 86 ? -7.996 0.243 14.213 1.00 93.31 86 ALA A C 1
ATOM 697 O O . ALA A 1 86 ? -9.006 0.149 14.908 1.00 93.31 86 ALA A O 1
ATOM 698 N N . ARG A 1 87 ? -6.829 -0.283 14.623 1.00 93.38 87 ARG A N 1
ATOM 699 C CA . ARG A 1 87 ? -6.671 -0.964 15.929 1.00 93.38 87 ARG A CA 1
ATOM 700 C C . ARG A 1 87 ? -6.908 -0.030 17.115 1.00 93.38 87 ARG A C 1
ATOM 702 O O . ARG A 1 87 ? -7.317 -0.486 18.174 1.00 93.38 87 ARG A O 1
ATOM 709 N N . GLN A 1 88 ? -6.649 1.265 16.945 1.00 94.06 88 GLN A N 1
ATOM 710 C CA . GLN A 1 88 ? -6.914 2.295 17.953 1.00 94.06 88 GLN A CA 1
ATOM 711 C C . GLN A 1 88 ? -8.369 2.800 17.929 1.00 94.06 88 GLN A C 1
ATOM 713 O O . GLN A 1 88 ? -8.700 3.691 18.707 1.00 94.06 88 GLN A O 1
ATOM 718 N N . GLY A 1 89 ? -9.219 2.286 17.029 1.00 91.69 89 GLY A N 1
ATOM 719 C CA . GLY A 1 89 ? -10.591 2.760 16.829 1.00 91.69 89 GLY A CA 1
ATOM 720 C C . GLY A 1 89 ? -10.689 4.149 16.185 1.00 91.69 89 GLY A C 1
ATOM 721 O O . GLY A 1 89 ? -11.764 4.739 16.152 1.00 91.69 89 GLY A O 1
ATOM 722 N N . LYS A 1 90 ? -9.582 4.695 15.666 1.00 93.44 90 LYS A N 1
ATOM 723 C CA . LYS A 1 90 ? -9.494 6.046 15.085 1.00 93.44 90 LYS A CA 1
ATOM 724 C C . LYS A 1 90 ? -9.737 6.024 13.576 1.00 93.44 90 LYS A C 1
ATOM 726 O O . LYS A 1 90 ? -8.949 6.572 12.807 1.00 93.44 90 LYS A O 1
ATOM 731 N N . ASN A 1 91 ? -10.820 5.381 13.151 1.00 90.25 91 ASN A N 1
ATOM 732 C CA . ASN A 1 91 ? -11.085 5.116 11.733 1.00 90.25 91 ASN A CA 1
ATOM 733 C C . ASN A 1 91 ? -11.250 6.405 10.913 1.00 90.25 91 ASN A C 1
ATOM 735 O O . ASN A 1 91 ? -10.803 6.477 9.775 1.00 90.25 91 ASN A O 1
ATOM 739 N N . GLU A 1 92 ? -11.803 7.457 11.517 1.00 89.88 92 GLU A N 1
ATOM 740 C CA . GLU A 1 92 ? -11.991 8.769 10.882 1.00 89.88 92 GLU A CA 1
ATOM 741 C C . GLU A 1 92 ? -10.671 9.488 10.557 1.00 89.88 92 GLU A C 1
ATOM 743 O O . GLU A 1 92 ? -10.633 10.353 9.686 1.00 89.88 92 GLU A O 1
ATOM 748 N N . GLN A 1 93 ? -9.574 9.122 11.232 1.00 91.31 93 GLN A N 1
ATOM 749 C CA . GLN A 1 93 ? -8.244 9.699 10.998 1.00 91.31 93 GLN A CA 1
ATOM 750 C C . GLN A 1 93 ? -7.484 8.980 9.875 1.00 91.31 93 GLN A C 1
ATOM 752 O O . GLN A 1 93 ? -6.397 9.418 9.494 1.00 91.31 93 GLN A O 1
ATOM 757 N N . ILE A 1 94 ? -8.030 7.876 9.352 1.00 91.25 94 ILE A N 1
ATOM 758 C CA . ILE A 1 94 ? -7.419 7.111 8.268 1.00 91.25 94 ILE A CA 1
ATOM 759 C C . ILE A 1 94 ? -7.534 7.918 6.973 1.00 91.25 94 ILE A C 1
ATOM 761 O O . ILE A 1 94 ? -8.629 8.181 6.468 1.00 91.25 94 ILE A O 1
ATOM 765 N N . LYS A 1 95 ? -6.378 8.306 6.432 1.00 88.94 95 LYS A N 1
ATOM 766 C CA . LYS A 1 95 ? -6.274 8.997 5.147 1.00 88.94 95 LYS A CA 1
ATOM 767 C C . LYS A 1 95 ? -6.289 7.989 4.008 1.00 88.94 95 LYS A C 1
ATOM 769 O O . LYS A 1 95 ? -5.669 6.931 4.098 1.00 88.94 95 LYS A O 1
ATOM 774 N N . GLU A 1 96 ? -6.979 8.341 2.933 1.00 84.56 96 GLU A N 1
ATOM 775 C CA . GLU A 1 96 ? -6.906 7.582 1.689 1.00 84.56 96 GLU A CA 1
ATOM 776 C C . GLU A 1 96 ? -5.598 7.926 0.961 1.00 84.56 96 GLU A C 1
ATOM 778 O O . GLU A 1 96 ? -5.186 9.090 0.980 1.00 84.56 96 GLU A O 1
ATOM 783 N N . PRO A 1 97 ? -4.911 6.935 0.370 1.00 80.06 97 PRO A N 1
ATOM 784 C CA . PRO A 1 97 ? -3.691 7.186 -0.382 1.00 80.06 97 PRO A CA 1
ATOM 785 C C . PRO A 1 97 ? -4.003 7.987 -1.652 1.00 80.06 97 PRO A C 1
ATOM 787 O O . PRO A 1 97 ? -4.999 7.733 -2.330 1.00 80.06 97 PRO A O 1
ATOM 790 N N . GLU A 1 98 ? -3.138 8.943 -1.991 1.00 80.25 98 GLU A N 1
ATOM 791 C CA . GLU A 1 98 ? -3.236 9.669 -3.258 1.00 80.25 98 GLU A CA 1
ATOM 792 C C . GLU A 1 98 ? -2.917 8.736 -4.425 1.00 80.25 98 GLU A C 1
ATOM 794 O O . GLU A 1 98 ? -1.852 8.114 -4.454 1.00 80.25 98 GLU A O 1
ATOM 799 N N . LEU A 1 99 ? -3.837 8.664 -5.391 1.00 77.38 99 LEU A N 1
ATOM 800 C CA . LEU A 1 99 ? -3.676 7.825 -6.571 1.00 77.38 99 LEU A CA 1
ATOM 801 C C . LEU A 1 99 ? -2.673 8.460 -7.546 1.00 77.38 99 LEU A C 1
ATOM 803 O O . LEU A 1 99 ? -2.964 9.488 -8.160 1.00 77.38 99 LEU A O 1
ATOM 807 N N . ARG A 1 100 ? -1.493 7.855 -7.689 1.00 78.62 100 ARG A N 1
ATOM 808 C CA . ARG A 1 100 ? -0.416 8.296 -8.587 1.00 78.62 100 ARG A CA 1
ATOM 809 C C . ARG A 1 100 ? -0.485 7.645 -9.961 1.00 78.62 100 ARG A C 1
ATOM 811 O O . ARG A 1 100 ? -0.003 8.242 -10.925 1.00 78.62 100 ARG A O 1
ATOM 818 N N . PHE A 1 101 ? -1.058 6.447 -10.077 1.00 77.38 101 PHE A N 1
ATOM 819 C CA . PHE A 1 101 ? -1.131 5.741 -11.351 1.00 77.38 101 PHE A CA 1
ATOM 820 C C . PHE A 1 101 ? -2.562 5.758 -11.900 1.00 77.38 101 PHE A C 1
ATOM 822 O O . PHE A 1 101 ? -3.517 5.461 -11.182 1.00 77.38 101 PHE A O 1
ATOM 829 N N . PRO A 1 102 ? -2.755 6.095 -13.189 1.00 65.06 102 PRO A N 1
ATOM 830 C CA . PRO A 1 102 ? -4.074 5.997 -13.792 1.00 65.06 102 PRO A CA 1
ATOM 831 C C . PRO A 1 102 ? -4.533 4.530 -13.796 1.00 65.06 102 PRO A C 1
ATOM 833 O O . PRO A 1 102 ? -3.709 3.629 -13.989 1.00 65.06 102 PRO A O 1
ATOM 836 N N . PRO A 1 103 ? -5.840 4.263 -13.618 1.00 61.81 103 PRO A N 1
ATOM 837 C CA . PRO A 1 103 ? -6.354 2.904 -13.669 1.00 61.81 103 PRO A CA 1
ATOM 838 C C . PRO A 1 103 ? -6.045 2.279 -15.039 1.00 61.81 103 PRO A C 1
ATOM 840 O O . PRO A 1 103 ? -6.156 2.969 -16.060 1.00 61.81 103 PRO A O 1
ATOM 843 N N . PRO A 1 104 ? -5.686 0.983 -15.092 1.00 61.19 104 PRO A N 1
ATOM 844 C CA . PRO A 1 104 ? -5.424 0.311 -16.358 1.00 61.19 104 PRO A CA 1
ATOM 845 C C . PRO A 1 104 ? -6.662 0.389 -17.257 1.00 61.19 104 PRO A C 1
ATOM 847 O O . PRO A 1 104 ? -7.796 0.184 -16.805 1.00 61.19 104 PRO A O 1
ATOM 850 N N . LYS A 1 105 ? -6.463 0.706 -18.541 1.00 62.50 105 LYS A N 1
ATOM 851 C CA . LYS A 1 105 ? -7.561 0.684 -19.514 1.00 62.50 105 LYS A CA 1
ATOM 852 C C . LYS A 1 105 ? -8.022 -0.768 -19.664 1.00 62.50 105 LYS A C 1
ATOM 854 O O . LYS A 1 105 ? -7.202 -1.672 -19.770 1.00 62.50 105 LYS A O 1
ATOM 859 N N . LYS A 1 106 ? -9.341 -0.999 -19.711 1.00 57.84 106 LYS A N 1
ATOM 860 C CA . LYS A 1 106 ? -9.952 -2.345 -19.816 1.00 57.84 106 LYS A CA 1
ATOM 861 C C . LYS A 1 106 ? -9.417 -3.210 -20.977 1.00 57.84 106 LYS A C 1
ATOM 863 O O . LYS A 1 106 ? -9.659 -4.406 -20.965 1.00 57.84 106 LYS A O 1
ATOM 868 N N . SER A 1 107 ? -8.728 -2.627 -21.960 1.00 51.34 107 SER A N 1
ATOM 869 C CA . SER A 1 107 ? -8.165 -3.305 -23.134 1.00 51.34 107 SER A CA 1
ATOM 870 C C . SER A 1 107 ? -6.798 -3.973 -22.918 1.00 51.34 107 SER A C 1
ATOM 872 O O . SER A 1 107 ? -6.251 -4.501 -23.877 1.00 51.34 107 SER A O 1
ATOM 874 N N . GLU A 1 108 ? -6.214 -3.900 -21.719 1.00 50.50 108 GLU A N 1
ATOM 875 C CA . GLU A 1 108 ? -4.865 -4.426 -21.419 1.00 50.50 108 GLU A CA 1
ATOM 876 C C . GLU A 1 108 ? -4.880 -5.728 -20.587 1.00 50.50 108 GLU A C 1
ATOM 878 O O . GLU A 1 108 ? -3.853 -6.105 -20.021 1.00 50.50 108 GLU A O 1
ATOM 883 N N . TYR A 1 109 ? -6.036 -6.403 -20.511 1.00 45.91 109 TYR A N 1
ATOM 884 C CA . TYR A 1 109 ? -6.222 -7.703 -19.848 1.00 45.91 109 TYR A CA 1
ATOM 885 C C . TYR A 1 109 ? -6.269 -8.858 -20.846 1.00 45.91 109 TYR A C 1
ATOM 887 O O . TYR A 1 109 ? -6.964 -8.709 -21.876 1.00 45.91 109 TYR A O 1
#

Secondary structure (DSSP, 8-state):
-HHHHHHHHHHHHHHHHHT---SSSSHHHHHHHHHHHHHHHHHHHHHTT--GGGSPPPPPPP-SSHHHHHHHHHHHHHHHHHHHHHHTT-GGG-PPPP--SPPPPGGG-

Radius of gyration: 22.26 Å; chains: 1; bounding box: 43×20×73 Å

Foldseek 3Di:
DVVVVVVVVVVVVVVVVVPCPPPPDPPLLQLLLVQLVLLLVLLVCLLVLDQPVVDDRDDRDDDPDPVSVVSSVVSVVLSVVSNVCSVVVNSVPRDGDDRPGDHDDPVPD